Protein AF-A0A2T3KP98-F1 (afdb_monomer_lite)

pLDDT: mean 84.34, std 14.01, range [35.19, 96.88]

Sequence (169 aa):
MTLNNDIVLIVKKGMIFFVLSFAIIFYFFTIFNMAKVNEASEVIKQKINNIYDIVRQITPFYLNTDDVYMKSGISYVDGIAVMVNEDHDVRSISTAINEVEKNIREIIYDDLWGIAVIQRTDTTANTAHFKPLREVHIDLNSQGLHDENWIERIMENENLSYPYNDFSK

Foldseek 3Di:
DVVVVVVVVVVVVVVVVVVVVVVVVVVVVVVVVVVVVVVVVVLVVVLVVQLVVLVVQLVVLQVPFFWDWDAAAWDADPQKIKHWHHTDTHGPSPVSQVSSVVSNCVRVPPPDPWDKDWDDDPDLGTMMIIDHDDVVNVVLVDDDDPPSCSVVVVCVVVVQDPPRPDPPD

Radius of gyration: 29.22 Å; chains: 1; bounding box: 73×32×82 Å

Structure (mmCIF, N/CA/C/O backbone):
data_AF-A0A2T3KP98-F1
#
_entry.id   AF-A0A2T3KP98-F1
#
loop_
_atom_site.group_PDB
_atom_site.id
_atom_site.type_symbol
_atom_site.label_atom_id
_atom_site.label_alt_id
_atom_site.label_comp_id
_atom_site.label_asym_id
_atom_site.label_entity_id
_atom_site.label_seq_id
_atom_site.pdbx_PDB_ins_code
_atom_site.Cartn_x
_atom_site.Cartn_y
_atom_site.Cartn_z
_atom_site.occupancy
_atom_site.B_iso_or_equiv
_atom_site.auth_seq_id
_atom_site.auth_comp_id
_atom_site.auth_asym_id
_atom_site.auth_atom_id
_atom_site.pdbx_PDB_model_num
ATOM 1 N N . MET A 1 1 ? -52.988 18.913 55.827 1.00 55.97 1 MET A N 1
ATOM 2 C CA . MET A 1 1 ? -52.123 19.580 54.823 1.00 55.97 1 MET A CA 1
ATOM 3 C C . MET A 1 1 ? -50.768 18.875 54.623 1.00 55.97 1 MET A C 1
ATOM 5 O O . MET A 1 1 ? -50.004 19.295 53.772 1.00 55.97 1 MET A O 1
ATOM 9 N N . THR A 1 2 ? -50.469 17.790 55.350 1.00 60.88 2 THR A N 1
ATOM 10 C CA . THR A 1 2 ? -49.167 17.090 55.368 1.00 60.88 2 THR A CA 1
ATOM 11 C C . THR A 1 2 ? -48.993 16.034 54.268 1.00 60.88 2 THR A C 1
ATOM 13 O O . THR A 1 2 ? -47.953 16.008 53.622 1.00 60.88 2 THR A O 1
ATOM 16 N N . LEU A 1 3 ? -50.038 15.256 53.959 1.00 60.56 3 LEU A N 1
ATOM 17 C CA . LEU A 1 3 ? -49.989 14.154 52.979 1.00 60.56 3 LEU A CA 1
ATOM 18 C C . LEU A 1 3 ? -49.522 14.587 51.572 1.00 60.56 3 LEU A C 1
ATOM 20 O O . LEU A 1 3 ? -48.824 13.848 50.887 1.00 60.56 3 LEU A O 1
ATOM 24 N N . ASN A 1 4 ? -49.874 15.804 51.147 1.00 72.62 4 ASN A N 1
ATOM 25 C CA . ASN A 1 4 ? -49.513 16.322 49.825 1.00 72.62 4 ASN A CA 1
ATOM 26 C C . ASN A 1 4 ? -48.018 16.691 49.733 1.00 72.62 4 ASN A C 1
ATOM 28 O O . ASN A 1 4 ? -47.400 16.526 48.686 1.00 72.62 4 ASN A O 1
ATOM 32 N N . ASN A 1 5 ? -47.416 17.135 50.842 1.00 77.06 5 ASN A N 1
ATOM 33 C CA . ASN A 1 5 ? -45.991 17.469 50.896 1.00 77.06 5 ASN A CA 1
ATOM 34 C C . ASN A 1 5 ? -45.112 16.211 50.894 1.00 77.06 5 ASN A C 1
ATOM 36 O O . ASN A 1 5 ? -44.053 16.211 50.267 1.00 77.06 5 ASN A O 1
ATOM 40 N N . ASP A 1 6 ? -45.569 15.130 51.531 1.00 81.12 6 ASP A N 1
ATOM 41 C CA . ASP A 1 6 ? -44.848 13.854 51.559 1.00 81.12 6 ASP A CA 1
ATOM 42 C C . ASP A 1 6 ? -44.805 13.196 50.172 1.00 81.12 6 ASP A C 1
ATOM 44 O O . ASP A 1 6 ? -43.751 12.731 49.734 1.00 81.12 6 ASP A O 1
ATOM 48 N N . ILE A 1 7 ? -45.918 13.238 49.427 1.00 83.38 7 ILE A N 1
ATOM 49 C CA . ILE A 1 7 ? -45.985 12.744 48.042 1.00 83.38 7 ILE A CA 1
ATOM 50 C C . ILE A 1 7 ? -45.021 13.527 47.139 1.00 83.38 7 ILE A C 1
ATOM 52 O O . ILE A 1 7 ? -44.238 12.927 46.400 1.00 83.38 7 ILE A O 1
ATOM 56 N N . VAL A 1 8 ? -45.013 14.861 47.233 1.00 85.00 8 VAL A N 1
ATOM 57 C CA . VAL A 1 8 ? -44.094 15.717 46.459 1.00 85.00 8 VAL A CA 1
ATOM 58 C C . VAL A 1 8 ? -42.628 15.409 46.788 1.00 85.00 8 VAL A C 1
ATOM 60 O O . VAL A 1 8 ? -41.788 15.349 45.886 1.00 85.00 8 VAL A O 1
ATOM 63 N N . LEU A 1 9 ? -42.304 15.161 48.062 1.00 88.62 9 LEU A N 1
ATOM 64 C CA . LEU A 1 9 ? -40.948 14.813 48.488 1.00 88.62 9 LEU A CA 1
ATOM 65 C C . LEU A 1 9 ? -40.494 13.453 47.929 1.00 88.62 9 LEU A C 1
ATOM 67 O O . LEU A 1 9 ? -39.347 13.325 47.493 1.00 88.62 9 LEU A O 1
ATOM 71 N N . ILE A 1 10 ? -41.381 12.453 47.917 1.00 90.75 10 ILE A N 1
ATOM 72 C CA . ILE A 1 10 ? -41.109 11.121 47.354 1.00 90.75 10 ILE A CA 1
ATOM 73 C C . ILE A 1 10 ? -40.850 11.219 45.848 1.00 90.75 10 ILE A C 1
ATOM 75 O O . ILE A 1 10 ? -39.841 10.698 45.369 1.00 90.75 10 ILE A O 1
ATOM 79 N N . VAL A 1 11 ? -41.699 11.943 45.110 1.00 89.31 11 VAL A N 1
ATOM 80 C CA . VAL A 1 11 ? -41.530 12.148 43.661 1.00 89.31 11 VAL A CA 1
ATOM 81 C C . VAL A 1 11 ? -40.206 12.854 43.358 1.00 89.31 11 VAL A C 1
ATOM 83 O O . VAL A 1 11 ? -39.458 12.409 42.486 1.00 89.31 11 VAL A O 1
ATOM 86 N N . LYS A 1 12 ? -39.852 13.899 44.119 1.00 91.44 12 LYS A N 1
ATOM 87 C CA . LYS A 1 12 ? -38.579 14.620 43.954 1.00 91.44 12 LYS A CA 1
ATOM 88 C C . LYS A 1 12 ? -37.367 13.713 44.193 1.00 91.44 12 LYS A C 1
ATOM 90 O O . LYS A 1 12 ? -36.415 13.751 43.416 1.00 91.44 12 LYS A O 1
ATOM 95 N N . LYS A 1 13 ? -37.399 12.877 45.237 1.00 92.62 13 LYS A N 1
ATOM 96 C CA . LYS A 1 13 ? -36.338 11.891 45.513 1.00 92.62 13 LYS A CA 1
ATOM 97 C C . LYS A 1 13 ? -36.227 10.850 44.397 1.00 92.62 13 LYS A C 1
ATOM 99 O O . LYS A 1 13 ? -35.114 10.541 43.982 1.00 92.62 13 LYS A O 1
ATOM 104 N N . GLY A 1 14 ? -37.359 10.367 43.882 1.00 93.69 14 GLY A N 1
ATOM 105 C CA . GLY A 1 14 ? -37.404 9.448 42.743 1.00 93.69 14 GLY A CA 1
ATOM 106 C C . GLY A 1 14 ? -36.800 10.050 41.472 1.00 93.69 14 GLY A C 1
ATOM 107 O O . GLY A 1 14 ? -35.981 9.408 40.822 1.00 93.69 14 GLY A O 1
ATOM 108 N N . MET A 1 15 ? -37.123 11.310 41.159 1.00 94.25 15 MET A N 1
ATOM 109 C CA . MET A 1 15 ? -36.530 12.026 40.022 1.00 94.25 15 MET A CA 1
ATOM 110 C C . MET A 1 15 ? -35.017 12.201 40.171 1.00 94.25 15 MET A C 1
ATOM 112 O O . MET A 1 15 ? -34.280 11.946 39.224 1.00 94.25 15 MET A O 1
ATOM 116 N N . ILE A 1 16 ? -34.539 12.596 41.355 1.00 94.38 16 ILE A N 1
ATOM 117 C CA . ILE A 1 16 ? -33.097 12.733 41.614 1.00 94.38 16 ILE A CA 1
ATOM 118 C C . ILE A 1 16 ? -32.398 11.380 41.443 1.00 94.38 16 ILE A C 1
ATOM 120 O O . ILE A 1 16 ? -31.369 11.308 40.777 1.00 94.38 16 ILE A O 1
ATOM 124 N N . PHE A 1 17 ? -32.968 10.302 41.990 1.00 95.06 17 PHE A N 1
ATOM 125 C CA . PHE A 1 17 ? -32.420 8.955 41.833 1.00 95.06 17 PHE A CA 1
ATOM 126 C C . PHE A 1 17 ? -32.358 8.524 40.362 1.00 95.06 17 PHE A C 1
ATOM 128 O O . PHE A 1 17 ? -31.343 7.982 39.925 1.00 95.06 17 PHE A O 1
ATOM 135 N N . PHE A 1 18 ? -33.407 8.809 39.585 1.00 95.69 18 PHE A N 1
ATOM 136 C CA . PHE A 1 18 ? -33.434 8.532 38.151 1.00 95.69 18 PHE A CA 1
ATOM 137 C C . PHE A 1 18 ? -32.351 9.311 37.396 1.00 95.69 18 PHE A C 1
ATOM 139 O O . PHE A 1 18 ? -31.586 8.708 36.651 1.00 95.69 18 PHE A O 1
ATOM 146 N N . VAL A 1 19 ? -32.233 10.624 37.626 1.00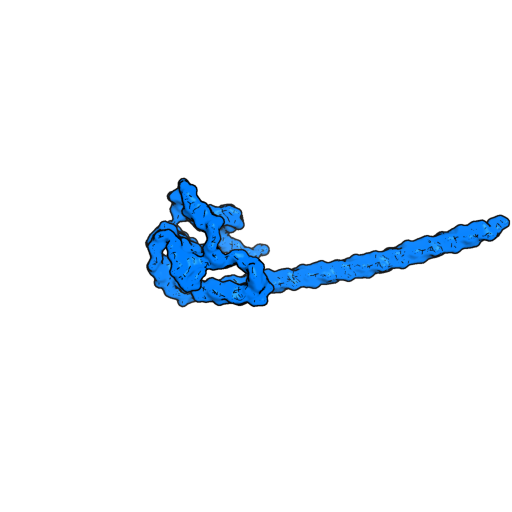 96.50 19 VAL A N 1
ATOM 147 C CA . VAL A 1 19 ? -31.224 11.470 36.965 1.00 96.50 19 VAL A CA 1
ATOM 148 C C . VAL A 1 19 ? -29.807 11.020 37.321 1.00 96.50 19 VAL A C 1
ATOM 150 O O . VAL A 1 19 ? -28.961 10.930 36.434 1.00 96.50 19 VAL A O 1
ATOM 153 N N . LEU A 1 20 ? -29.547 10.683 38.588 1.00 96.06 20 LEU A N 1
ATOM 154 C CA . LEU A 1 20 ? -28.246 10.165 39.021 1.00 96.06 20 LEU A CA 1
ATOM 155 C C . LEU A 1 20 ? -27.930 8.817 38.369 1.00 96.06 20 LEU A C 1
ATOM 157 O O . LEU A 1 20 ? -26.835 8.634 37.843 1.00 96.06 20 LEU A O 1
ATOM 161 N N . SER A 1 21 ? -28.893 7.895 38.350 1.00 95.06 21 SER A N 1
ATOM 162 C CA . SER A 1 21 ? -28.721 6.581 37.720 1.00 95.06 21 SER A CA 1
ATOM 163 C C . SER A 1 21 ? -28.475 6.716 36.217 1.00 95.06 21 SER A C 1
ATOM 165 O O . SER A 1 21 ? -27.567 6.087 35.678 1.00 95.06 21 SER A O 1
ATOM 167 N N . PHE A 1 22 ? -29.232 7.588 35.547 1.00 96.12 22 PHE A N 1
ATOM 168 C CA . PHE A 1 22 ? -29.062 7.883 34.129 1.00 96.12 22 PHE A CA 1
ATOM 169 C C . PHE A 1 22 ? -27.684 8.487 33.837 1.00 96.12 22 PHE A C 1
ATOM 171 O O . PHE A 1 22 ? -27.001 8.027 32.927 1.00 96.12 22 PHE A O 1
ATOM 178 N N . ALA A 1 23 ? -27.238 9.460 34.638 1.00 96.62 23 ALA A N 1
ATOM 179 C CA . ALA A 1 23 ? -25.921 10.076 34.485 1.00 96.62 23 ALA A CA 1
ATOM 180 C C . ALA A 1 23 ? -24.784 9.057 34.658 1.00 96.62 23 ALA A C 1
ATOM 182 O O . ALA A 1 23 ? -23.831 9.070 33.883 1.00 96.62 23 ALA A O 1
ATOM 183 N N . ILE A 1 24 ? -24.902 8.142 35.627 1.00 96.81 24 ILE A N 1
ATOM 184 C CA . ILE A 1 24 ? -23.915 7.078 35.856 1.00 96.81 24 ILE A CA 1
ATOM 185 C C . ILE A 1 24 ? -23.860 6.121 34.660 1.00 96.81 24 ILE A C 1
ATOM 187 O O . ILE A 1 24 ? -22.776 5.842 34.148 1.00 96.81 24 ILE A O 1
ATOM 191 N N . ILE A 1 25 ? -25.013 5.644 34.182 1.00 96.62 25 ILE A N 1
ATOM 192 C CA . ILE A 1 25 ? -25.079 4.744 33.020 1.00 96.62 25 ILE A CA 1
ATOM 193 C C . ILE A 1 25 ? -24.491 5.430 31.784 1.00 96.62 25 ILE A C 1
ATOM 195 O O . ILE A 1 25 ? -23.668 4.843 31.083 1.00 96.62 25 ILE A O 1
ATOM 199 N N . PHE A 1 26 ? -24.865 6.686 31.541 1.00 96.62 26 PHE A N 1
ATOM 200 C CA . PHE A 1 26 ? -24.364 7.463 30.411 1.00 96.62 26 PHE A CA 1
ATOM 201 C C . PHE A 1 26 ? -22.847 7.689 30.489 1.00 96.62 26 PHE A C 1
ATOM 203 O O . PHE A 1 26 ? -22.148 7.577 29.480 1.00 96.62 26 PHE A O 1
ATOM 210 N N . TYR A 1 27 ? -22.318 7.950 31.687 1.00 96.56 27 TYR A N 1
ATOM 211 C CA . TYR A 1 27 ? -20.883 8.093 31.919 1.00 96.56 27 TYR A CA 1
ATOM 212 C C . TYR A 1 27 ? -20.119 6.805 31.585 1.00 96.56 27 TYR A C 1
ATOM 214 O O . TYR A 1 27 ? -19.169 6.842 30.802 1.00 96.56 27 TYR A O 1
ATOM 222 N N . PHE A 1 28 ? -20.570 5.653 32.094 1.00 96.88 28 PHE A N 1
ATOM 223 C CA . PHE A 1 28 ? -19.949 4.363 31.774 1.00 96.88 28 PHE A CA 1
ATOM 224 C C . PHE A 1 28 ? -20.053 4.015 30.288 1.00 96.88 28 PHE A C 1
ATOM 226 O O . PHE A 1 28 ? -19.079 3.540 29.704 1.00 96.88 28 PHE A O 1
ATOM 233 N N . PHE A 1 29 ? -21.194 4.295 29.656 1.00 95.88 29 PHE A N 1
ATOM 234 C CA . PHE A 1 29 ? -21.372 4.091 28.219 1.00 95.88 29 PHE A CA 1
ATOM 235 C C . PHE A 1 29 ? -20.401 4.950 27.396 1.00 95.88 29 PHE A C 1
ATOM 237 O O . PHE A 1 29 ? -19.799 4.471 26.437 1.00 95.88 29 PHE A O 1
ATOM 244 N N . THR A 1 30 ? -20.185 6.201 27.808 1.00 96.00 30 THR A N 1
ATOM 245 C CA . THR A 1 30 ? -19.227 7.109 27.161 1.00 96.00 30 THR A CA 1
ATOM 246 C C . THR A 1 30 ? -17.794 6.591 27.282 1.00 96.00 30 THR A C 1
ATOM 248 O O . THR A 1 30 ? -17.081 6.545 26.281 1.00 96.00 30 THR A O 1
ATOM 251 N N . ILE A 1 31 ? -17.382 6.141 28.474 1.00 96.19 31 ILE A N 1
ATOM 252 C CA . ILE A 1 31 ? -16.052 5.542 28.683 1.00 96.19 31 ILE A CA 1
ATOM 253 C C . ILE A 1 31 ? -15.869 4.299 27.815 1.00 96.19 31 ILE A C 1
ATOM 255 O O . ILE A 1 31 ? -14.835 4.156 27.165 1.00 96.19 31 ILE A O 1
ATOM 259 N N . PHE A 1 32 ? -16.865 3.412 27.781 1.00 95.81 32 PHE A N 1
ATOM 260 C CA . PHE A 1 32 ? -16.803 2.194 26.977 1.00 95.81 32 PHE A CA 1
ATOM 261 C C . PHE A 1 32 ? -16.629 2.507 25.486 1.00 95.81 32 PHE A C 1
ATOM 263 O O . PHE A 1 32 ? -15.752 1.941 24.833 1.00 95.81 32 PHE A O 1
ATOM 270 N N . ASN A 1 33 ? -17.405 3.456 24.957 1.00 95.19 33 ASN A N 1
ATOM 271 C CA . ASN A 1 33 ? -17.281 3.874 23.562 1.00 95.19 33 ASN A CA 1
ATOM 272 C C . ASN A 1 33 ? -15.917 4.503 23.272 1.00 95.19 33 ASN A C 1
ATOM 274 O O . ASN A 1 33 ? -15.306 4.181 22.257 1.00 95.19 33 ASN A O 1
ATOM 278 N N . MET A 1 34 ? -15.408 5.354 24.167 1.00 95.75 34 MET A N 1
ATOM 279 C CA . MET A 1 34 ? -14.083 5.956 24.010 1.00 95.75 34 MET A CA 1
ATOM 280 C C . MET A 1 34 ? -12.977 4.893 24.004 1.00 95.75 34 MET A C 1
ATOM 282 O O . MET A 1 34 ? -12.090 4.940 23.156 1.00 95.75 34 MET A O 1
ATOM 286 N N . ALA A 1 35 ? -13.060 3.895 24.890 1.00 94.44 35 ALA A N 1
ATOM 287 C CA . ALA A 1 35 ? -12.126 2.772 24.908 1.00 94.44 35 ALA A CA 1
ATOM 288 C C . ALA A 1 35 ? -12.161 1.982 23.590 1.00 94.44 35 ALA A C 1
ATOM 290 O O . ALA A 1 35 ? -11.110 1.669 23.038 1.00 94.44 35 ALA A O 1
ATOM 291 N N . LYS A 1 36 ? -13.355 1.726 23.038 1.00 94.44 36 LYS A N 1
ATOM 292 C CA . LYS A 1 36 ? -13.508 1.024 21.756 1.00 94.44 36 LYS A CA 1
ATOM 293 C C . LYS A 1 36 ? -12.997 1.812 20.556 1.00 94.44 36 LYS A C 1
ATOM 295 O O . LYS A 1 36 ? -12.386 1.227 19.667 1.00 94.44 36 LYS A O 1
ATOM 300 N N . VAL A 1 37 ? -13.195 3.128 20.540 1.00 94.94 37 VAL A N 1
ATOM 301 C CA . VAL A 1 37 ? -12.624 4.001 19.503 1.00 94.94 37 VAL A CA 1
ATOM 302 C C . VAL A 1 37 ? -11.096 3.996 19.569 1.00 94.94 37 VAL A C 1
ATOM 304 O O . VAL A 1 37 ? -10.444 3.919 18.530 1.00 94.94 37 VAL A O 1
ATOM 307 N N . ASN A 1 38 ? -10.520 4.030 20.773 1.00 93.94 38 ASN A N 1
ATOM 308 C CA . ASN A 1 38 ? -9.069 3.971 20.947 1.00 93.94 38 ASN A CA 1
ATOM 309 C C . ASN A 1 38 ? -8.496 2.623 20.493 1.00 93.94 38 ASN A C 1
ATOM 311 O O . ASN A 1 38 ? -7.546 2.614 19.718 1.00 93.94 38 ASN A O 1
ATOM 315 N N . GLU A 1 39 ? -9.116 1.509 20.892 1.00 94.81 39 GLU A N 1
ATOM 316 C CA . GLU A 1 39 ? -8.732 0.160 20.450 1.00 94.81 39 GLU A CA 1
ATOM 317 C C . GLU A 1 39 ? -8.762 0.051 18.916 1.00 94.81 39 GLU A C 1
ATOM 319 O O . GLU A 1 39 ? -7.793 -0.383 18.297 1.00 94.81 39 GLU A O 1
ATOM 324 N N . ALA A 1 40 ? -9.836 0.527 18.276 1.00 92.44 40 ALA A N 1
ATOM 325 C CA . ALA A 1 40 ? -9.931 0.546 16.818 1.00 92.44 40 ALA A CA 1
ATOM 326 C C . ALA A 1 40 ? -8.836 1.416 16.173 1.00 92.44 40 ALA A C 1
ATOM 328 O O . ALA A 1 40 ? -8.228 1.011 15.183 1.00 92.44 40 ALA A O 1
ATOM 329 N N . SER A 1 41 ? -8.552 2.592 16.741 1.00 94.31 41 SER A N 1
ATOM 330 C CA . SER A 1 41 ? -7.496 3.496 16.264 1.00 94.31 41 SER A CA 1
ATOM 331 C C . SER A 1 41 ? -6.107 2.859 16.350 1.00 94.31 41 SER A C 1
ATOM 333 O O . SER A 1 41 ? -5.325 2.956 15.404 1.00 94.31 41 SER A O 1
ATOM 335 N N . GLU A 1 42 ? -5.802 2.168 17.448 1.00 94.69 42 GLU A N 1
ATOM 336 C CA . GLU A 1 42 ? -4.535 1.452 17.630 1.00 94.69 42 GLU A CA 1
ATOM 337 C C . GLU A 1 42 ? -4.375 0.317 16.617 1.00 94.69 42 GLU A C 1
ATOM 339 O O . GLU A 1 42 ? -3.335 0.229 15.961 1.00 94.69 42 GLU A O 1
ATOM 344 N N . VAL A 1 43 ? -5.421 -0.490 16.411 1.00 92.38 43 VAL A N 1
ATOM 345 C CA . VAL A 1 43 ? -5.417 -1.570 15.411 1.00 92.38 43 VAL A CA 1
ATOM 346 C C . VAL A 1 43 ? -5.206 -1.017 13.998 1.00 92.38 43 VAL A C 1
ATOM 348 O O . VAL A 1 43 ? -4.415 -1.570 13.231 1.00 92.38 43 VAL A O 1
ATOM 351 N N . ILE A 1 44 ? -5.867 0.090 13.645 1.00 90.88 44 ILE A N 1
ATOM 352 C CA . ILE A 1 44 ? -5.695 0.741 12.336 1.00 90.88 44 ILE A CA 1
ATOM 353 C C . ILE A 1 44 ? -4.256 1.237 12.165 1.00 90.88 44 ILE A C 1
ATOM 355 O O . ILE A 1 44 ? -3.630 0.945 11.146 1.00 90.88 44 ILE A O 1
ATOM 359 N N . LYS A 1 45 ? -3.704 1.938 13.163 1.00 93.31 45 LYS A N 1
ATOM 360 C CA . LYS A 1 45 ? -2.313 2.419 13.126 1.00 93.31 45 LYS A CA 1
ATOM 361 C C . LYS A 1 45 ? -1.324 1.271 12.968 1.00 93.31 45 LYS A C 1
ATOM 363 O O . LYS A 1 45 ? -0.414 1.366 12.152 1.00 93.31 45 LYS A O 1
ATOM 368 N N . GLN A 1 46 ? -1.521 0.177 13.701 1.00 92.81 46 GLN A N 1
ATOM 369 C CA . GLN A 1 46 ? -0.668 -1.003 13.594 1.00 92.81 46 GLN A CA 1
ATOM 370 C C . GLN A 1 46 ? -0.717 -1.606 12.186 1.00 92.81 46 GLN A C 1
ATOM 372 O O . GLN A 1 46 ? 0.328 -1.908 11.617 1.00 92.81 46 GLN A O 1
ATOM 377 N N . LYS A 1 47 ? -1.910 -1.736 11.589 1.00 90.94 47 LYS A N 1
ATOM 378 C CA . LYS A 1 47 ? -2.046 -2.226 10.209 1.00 90.94 47 LYS A CA 1
ATOM 379 C C . LYS A 1 47 ? -1.352 -1.312 9.197 1.00 90.94 47 LYS A C 1
ATOM 381 O O . LYS A 1 47 ? -0.646 -1.822 8.334 1.00 90.94 47 LYS A O 1
ATOM 386 N N . ILE A 1 48 ? -1.514 0.008 9.317 1.00 91.12 48 ILE A N 1
ATOM 387 C CA . ILE A 1 48 ? -0.852 0.983 8.433 1.00 91.12 48 ILE A CA 1
ATOM 388 C C . ILE A 1 48 ? 0.671 0.880 8.556 1.00 91.12 48 ILE A C 1
ATOM 390 O O . ILE A 1 48 ? 1.352 0.796 7.537 1.00 91.12 48 ILE A O 1
ATOM 394 N N . ASN A 1 49 ? 1.201 0.824 9.780 1.00 92.19 49 ASN A N 1
ATOM 395 C CA . ASN A 1 49 ? 2.642 0.700 10.010 1.00 92.19 49 ASN A CA 1
ATOM 396 C C . ASN A 1 49 ? 3.196 -0.605 9.427 1.00 92.19 49 ASN A C 1
ATOM 398 O O . ASN A 1 49 ? 4.202 -0.575 8.728 1.00 92.19 49 ASN A O 1
ATOM 402 N N . ASN A 1 50 ? 2.501 -1.729 9.622 1.00 92.88 50 ASN A N 1
ATOM 403 C CA . ASN A 1 50 ? 2.910 -3.005 9.035 1.00 92.88 50 ASN A CA 1
ATOM 404 C C . ASN A 1 50 ? 2.934 -2.947 7.498 1.00 92.88 50 ASN A C 1
ATOM 406 O O . ASN A 1 50 ? 3.870 -3.445 6.880 1.00 92.88 50 ASN A O 1
ATOM 410 N N . ILE A 1 51 ? 1.923 -2.331 6.873 1.00 93.00 51 ILE A N 1
ATOM 411 C CA . ILE A 1 51 ? 1.891 -2.145 5.413 1.00 93.00 51 ILE A CA 1
ATOM 412 C C . ILE A 1 51 ? 3.069 -1.274 4.963 1.00 93.00 51 ILE A C 1
ATOM 414 O O . ILE A 1 51 ? 3.749 -1.630 4.004 1.00 93.00 51 ILE A O 1
ATOM 418 N N . TYR A 1 52 ? 3.340 -0.169 5.660 1.00 91.00 52 TYR A N 1
ATOM 419 C CA . TYR A 1 52 ? 4.471 0.708 5.357 1.00 91.00 52 TYR A CA 1
ATOM 420 C C . TYR A 1 52 ? 5.813 -0.034 5.441 1.00 91.00 52 TYR A C 1
ATOM 422 O O . TYR A 1 52 ? 6.621 0.047 4.513 1.00 91.00 52 TYR A O 1
ATOM 430 N N . ASP A 1 53 ? 6.022 -0.814 6.503 1.00 91.69 53 ASP A N 1
ATOM 431 C CA . ASP A 1 53 ? 7.235 -1.612 6.693 1.00 91.69 53 ASP A CA 1
ATOM 432 C C . ASP A 1 53 ? 7.410 -2.661 5.589 1.00 91.69 53 ASP A C 1
ATOM 434 O O . ASP A 1 53 ? 8.531 -2.891 5.132 1.00 91.69 53 ASP A O 1
ATOM 438 N N . ILE A 1 54 ? 6.317 -3.271 5.116 1.00 94.19 54 ILE A N 1
ATOM 439 C CA . ILE A 1 54 ? 6.337 -4.214 3.989 1.00 94.19 54 ILE A CA 1
ATOM 440 C C . ILE A 1 54 ? 6.679 -3.499 2.680 1.00 94.19 54 ILE A C 1
ATOM 442 O O . ILE A 1 54 ? 7.576 -3.942 1.966 1.00 94.19 54 ILE A O 1
ATOM 446 N N . VAL A 1 55 ? 6.021 -2.381 2.364 1.00 92.06 55 VAL A N 1
ATOM 447 C CA . VAL A 1 55 ? 6.284 -1.619 1.128 1.00 92.06 55 VAL A CA 1
ATOM 448 C C . VAL A 1 55 ? 7.736 -1.139 1.075 1.00 92.06 55 VAL A C 1
ATOM 450 O O . VAL A 1 55 ? 8.377 -1.220 0.025 1.00 92.06 55 VAL A O 1
ATOM 453 N N . ARG A 1 56 ? 8.301 -0.714 2.213 1.00 89.56 56 ARG A N 1
ATOM 454 C CA . ARG A 1 56 ? 9.700 -0.267 2.321 1.00 89.56 56 ARG A CA 1
ATOM 455 C C . ARG A 1 56 ? 10.713 -1.353 1.948 1.00 89.56 56 ARG A C 1
ATOM 457 O O . ARG A 1 56 ? 11.848 -1.028 1.594 1.00 89.56 56 ARG A O 1
ATOM 464 N N . GLN A 1 57 ? 10.315 -2.625 1.966 1.00 89.69 57 GLN A N 1
ATOM 465 C CA . GLN A 1 57 ? 11.170 -3.719 1.516 1.00 89.69 57 GLN A CA 1
ATOM 466 C C . GLN A 1 57 ? 11.474 -3.638 0.019 1.00 89.69 57 GLN A C 1
ATOM 468 O O . GLN A 1 57 ? 12.488 -4.188 -0.374 1.00 89.69 57 GLN A O 1
ATOM 473 N N . ILE A 1 58 ? 10.717 -2.907 -0.812 1.00 90.75 58 ILE A N 1
ATOM 474 C CA . ILE A 1 58 ? 11.056 -2.723 -2.241 1.00 90.75 58 ILE A CA 1
ATOM 475 C C . ILE A 1 58 ? 12.424 -2.052 -2.419 1.00 90.75 58 ILE A C 1
ATOM 477 O O . ILE A 1 58 ? 13.172 -2.418 -3.324 1.00 90.75 58 ILE A O 1
ATOM 481 N N . THR A 1 59 ? 12.790 -1.110 -1.546 1.00 89.25 59 THR A N 1
ATOM 482 C CA . THR A 1 59 ? 14.023 -0.317 -1.667 1.00 89.25 59 THR A CA 1
ATOM 483 C C . THR A 1 59 ? 15.299 -1.168 -1.731 1.00 89.25 59 THR A C 1
ATOM 485 O O . THR A 1 59 ? 16.061 -1.004 -2.683 1.00 89.25 59 THR A O 1
ATOM 488 N N . PRO A 1 60 ? 15.584 -2.092 -0.792 1.00 87.94 60 PRO A N 1
ATOM 489 C CA . PRO A 1 60 ? 16.774 -2.932 -0.899 1.00 87.94 60 PRO A CA 1
ATOM 490 C C . PRO A 1 60 ? 16.779 -3.823 -2.150 1.00 87.94 60 PRO A C 1
ATOM 492 O O . PRO A 1 60 ? 17.856 -4.041 -2.697 1.00 87.94 60 PRO A O 1
ATOM 495 N N . PHE A 1 61 ? 15.631 -4.295 -2.651 1.00 88.31 61 PHE A N 1
ATOM 496 C CA . PHE A 1 61 ? 15.598 -5.026 -3.928 1.00 88.31 61 PHE A CA 1
ATOM 497 C C . PHE A 1 61 ? 15.934 -4.113 -5.104 1.00 88.31 61 PHE A C 1
ATOM 499 O O . PHE A 1 61 ? 16.736 -4.489 -5.952 1.00 88.31 61 PHE A O 1
ATOM 506 N N . TYR A 1 62 ? 15.375 -2.902 -5.128 1.00 88.38 62 TYR A N 1
ATOM 507 C CA . TYR A 1 62 ? 15.675 -1.902 -6.150 1.00 88.38 62 TYR A CA 1
ATOM 508 C C . TYR A 1 62 ? 17.175 -1.583 -6.215 1.00 88.38 62 TYR A C 1
ATOM 510 O O . TYR A 1 62 ? 17.741 -1.487 -7.297 1.00 88.38 62 TYR A O 1
ATOM 518 N N . LEU A 1 63 ? 17.841 -1.474 -5.062 1.00 88.31 63 LEU A N 1
ATOM 519 C CA . LEU A 1 63 ? 19.274 -1.167 -4.992 1.00 88.31 63 LEU A CA 1
ATOM 520 C C . LEU A 1 63 ? 20.192 -2.325 -5.415 1.00 88.31 63 LEU A C 1
ATOM 522 O O . LEU A 1 63 ? 21.357 -2.076 -5.709 1.00 88.31 63 LEU A O 1
ATOM 526 N N . ASN A 1 64 ? 19.706 -3.570 -5.406 1.00 89.44 64 ASN A N 1
ATOM 527 C CA . ASN A 1 64 ? 20.525 -4.768 -5.638 1.00 89.44 64 ASN A CA 1
ATOM 528 C C . ASN A 1 64 ? 20.055 -5.605 -6.838 1.00 89.44 64 ASN A C 1
ATOM 530 O O . ASN A 1 64 ? 20.510 -6.735 -7.000 1.00 89.44 64 ASN A O 1
ATOM 534 N N . THR A 1 65 ? 19.133 -5.088 -7.651 1.00 90.75 65 THR A N 1
ATOM 535 C CA . THR A 1 65 ? 18.678 -5.767 -8.864 1.00 90.75 65 THR A CA 1
ATOM 536 C C . THR A 1 65 ? 19.450 -5.296 -10.085 1.00 90.75 65 THR A C 1
ATOM 538 O O . THR A 1 65 ? 19.820 -4.123 -10.197 1.00 90.75 65 THR A O 1
ATOM 541 N N . ASP A 1 66 ? 19.603 -6.212 -11.033 1.00 92.56 66 ASP A N 1
ATOM 542 C CA . ASP A 1 66 ? 20.096 -5.904 -12.364 1.00 92.56 66 ASP A CA 1
ATOM 543 C C . ASP A 1 66 ? 19.095 -5.043 -13.142 1.00 92.56 66 ASP A C 1
ATOM 545 O O . ASP A 1 66 ? 17.888 -5.004 -12.846 1.00 92.56 66 ASP A O 1
ATOM 549 N N . ASP A 1 67 ? 19.631 -4.373 -14.154 1.00 92.06 67 ASP A N 1
ATOM 550 C CA . ASP A 1 67 ? 18.867 -3.620 -15.131 1.00 92.06 67 ASP A CA 1
ATOM 551 C C . ASP A 1 67 ? 18.593 -4.473 -16.375 1.00 92.06 67 ASP A C 1
ATOM 553 O O . ASP A 1 67 ? 19.399 -5.318 -16.775 1.00 92.06 67 ASP A O 1
ATOM 557 N N . VAL A 1 68 ? 17.438 -4.253 -16.993 1.00 92.19 68 VAL A N 1
ATOM 558 C CA . VAL A 1 68 ? 17.011 -4.919 -18.222 1.00 92.19 68 VAL A CA 1
ATOM 559 C C . VAL A 1 68 ? 16.591 -3.855 -19.218 1.00 92.19 68 VAL A C 1
ATOM 561 O O . VAL A 1 68 ? 15.711 -3.046 -18.933 1.00 92.19 68 VAL A O 1
ATOM 564 N N . TYR A 1 69 ? 17.188 -3.886 -20.406 1.00 93.56 69 TYR A N 1
ATOM 565 C CA . TYR A 1 69 ? 16.815 -2.977 -21.479 1.00 93.56 69 TYR A CA 1
ATOM 566 C C . TYR A 1 69 ? 15.371 -3.224 -21.927 1.00 93.56 69 TYR A C 1
ATOM 568 O O . TYR A 1 69 ? 15.015 -4.334 -22.340 1.00 93.56 69 TYR A O 1
ATOM 576 N N . MET A 1 70 ? 14.546 -2.183 -21.879 1.00 91.75 70 MET A N 1
ATOM 577 C CA . MET A 1 70 ? 13.149 -2.223 -22.294 1.00 91.75 70 MET A CA 1
ATOM 578 C C . MET A 1 70 ? 12.861 -1.144 -23.328 1.00 91.75 70 MET A C 1
ATOM 580 O O . MET A 1 70 ? 13.399 -0.042 -23.280 1.00 91.75 70 MET A O 1
ATOM 584 N N . LYS A 1 71 ? 11.980 -1.479 -24.272 1.00 90.12 71 LYS A N 1
ATOM 585 C CA . LYS A 1 71 ? 11.465 -0.516 -25.243 1.00 90.12 71 LYS A CA 1
ATOM 586 C C . LYS A 1 71 ? 10.312 0.281 -24.653 1.00 90.12 71 LYS A C 1
ATOM 588 O O . LYS A 1 71 ? 9.579 -0.231 -23.806 1.00 90.12 71 LYS A O 1
ATOM 593 N N . SER A 1 72 ? 10.118 1.480 -25.182 1.00 87.31 72 SER A N 1
ATOM 594 C CA . SER A 1 72 ? 8.951 2.316 -24.942 1.00 87.31 72 SER A CA 1
ATOM 595 C C . SER A 1 72 ? 7.645 1.545 -25.157 1.00 87.31 72 SER A C 1
ATOM 597 O O . SER A 1 72 ? 7.516 0.717 -26.067 1.00 87.31 72 SER A O 1
ATOM 599 N N . GLY A 1 73 ? 6.663 1.842 -24.312 1.00 85.50 73 GLY A N 1
ATOM 600 C CA . GLY A 1 73 ? 5.350 1.219 -24.289 1.00 85.50 73 GLY A CA 1
ATOM 601 C C . GLY A 1 73 ? 5.101 0.418 -23.015 1.00 85.50 73 GLY A C 1
ATOM 602 O O . GLY A 1 73 ? 5.683 0.663 -21.961 1.00 85.50 73 GLY A O 1
ATOM 603 N N . ILE A 1 74 ? 4.172 -0.530 -23.114 1.00 89.56 74 ILE A N 1
ATOM 604 C CA . ILE A 1 74 ? 3.748 -1.381 -22.003 1.00 89.56 74 ILE A CA 1
ATOM 605 C C . ILE A 1 74 ? 4.259 -2.794 -22.263 1.00 89.56 74 ILE A C 1
ATOM 607 O O . ILE A 1 74 ? 3.920 -3.406 -23.278 1.00 89.56 74 ILE A O 1
ATOM 611 N N . SER A 1 75 ? 5.046 -3.323 -21.334 1.00 92.00 75 SER A N 1
ATOM 612 C CA . SER A 1 75 ? 5.496 -4.715 -21.327 1.00 92.00 75 SER A CA 1
ATOM 613 C C . SER A 1 75 ? 5.013 -5.428 -20.065 1.00 92.00 75 SER A C 1
ATOM 615 O O . SER A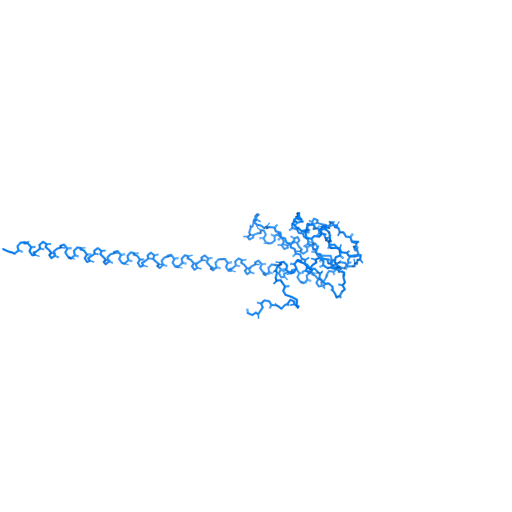 1 75 ? 4.604 -4.786 -19.100 1.00 92.00 75 SER A O 1
ATOM 617 N N . TYR A 1 76 ? 5.015 -6.761 -20.069 1.00 93.50 76 TYR A N 1
ATOM 618 C CA . TYR A 1 76 ? 4.648 -7.561 -18.902 1.00 93.50 76 TYR A CA 1
ATOM 619 C C . TYR A 1 76 ? 5.801 -8.481 -18.518 1.00 93.50 76 TYR A C 1
ATOM 621 O O . TYR A 1 76 ? 6.258 -9.275 -19.339 1.00 93.50 76 TYR A O 1
ATOM 629 N N . VAL A 1 77 ? 6.232 -8.395 -17.260 1.00 92.31 77 VAL A N 1
ATOM 630 C CA . VAL A 1 77 ? 7.312 -9.209 -16.688 1.00 92.31 77 VAL A CA 1
ATOM 631 C C . VAL A 1 77 ? 6.808 -9.830 -15.393 1.00 92.31 77 VAL A C 1
ATOM 633 O O . VAL A 1 77 ? 6.487 -9.112 -14.449 1.00 92.31 77 VAL A O 1
ATOM 636 N N . ASP A 1 78 ? 6.695 -11.158 -15.354 1.00 91.12 78 ASP A N 1
ATOM 637 C CA . ASP A 1 78 ? 6.214 -11.923 -14.190 1.00 91.12 78 ASP A CA 1
ATOM 638 C C . ASP A 1 78 ? 4.875 -11.425 -13.615 1.00 91.12 78 ASP A C 1
ATOM 640 O O . ASP A 1 78 ? 4.673 -11.347 -12.401 1.00 91.12 78 ASP A O 1
ATOM 644 N N . GLY A 1 79 ? 3.948 -11.057 -14.506 1.00 91.38 79 GLY A N 1
ATOM 645 C CA . GLY A 1 79 ? 2.621 -10.550 -14.139 1.00 91.38 79 GLY A CA 1
ATOM 646 C C . GLY A 1 79 ? 2.594 -9.087 -13.678 1.00 91.38 79 GLY A C 1
ATOM 647 O O . GLY A 1 79 ? 1.531 -8.602 -13.294 1.00 91.38 79 GLY A O 1
ATOM 648 N N . ILE A 1 80 ? 3.725 -8.381 -13.739 1.00 94.62 80 ILE A N 1
ATOM 649 C CA . ILE A 1 80 ? 3.834 -6.937 -13.510 1.00 94.62 80 ILE A CA 1
ATOM 650 C C . ILE A 1 80 ? 3.802 -6.224 -14.852 1.00 94.62 80 ILE A C 1
ATOM 652 O O . ILE A 1 80 ? 4.581 -6.560 -15.743 1.00 94.62 80 ILE A O 1
ATOM 656 N N . ALA A 1 81 ? 2.936 -5.226 -14.992 1.00 93.75 81 ALA A N 1
ATOM 657 C CA . ALA A 1 81 ? 2.999 -4.342 -16.146 1.00 93.75 81 ALA A CA 1
ATOM 658 C C . ALA A 1 81 ? 4.085 -3.292 -15.926 1.00 93.75 81 ALA A C 1
ATOM 660 O O . ALA A 1 81 ? 4.091 -2.625 -14.894 1.00 93.75 81 ALA A O 1
ATOM 661 N N . VAL A 1 82 ? 4.968 -3.125 -16.899 1.00 92.44 82 VAL A N 1
ATOM 662 C CA . VAL A 1 82 ? 6.035 -2.128 -16.891 1.00 92.44 82 VAL A CA 1
ATOM 663 C C . VAL A 1 82 ? 5.751 -1.139 -18.008 1.00 92.44 82 VAL A C 1
ATOM 665 O O . VAL A 1 82 ? 5.728 -1.511 -19.182 1.00 92.44 82 VAL A O 1
ATOM 668 N N . MET A 1 83 ? 5.475 0.104 -17.628 1.00 88.75 83 MET A N 1
ATOM 669 C CA . MET A 1 83 ? 5.240 1.206 -18.551 1.00 88.75 83 MET A CA 1
ATOM 670 C C . MET A 1 83 ? 6.504 2.045 -18.655 1.00 88.75 83 MET A C 1
ATOM 672 O O . MET A 1 83 ? 6.961 2.594 -17.654 1.00 88.75 83 MET A O 1
ATOM 676 N N . VAL A 1 84 ? 7.039 2.127 -19.866 1.00 87.19 84 VAL A N 1
ATOM 677 C CA . VAL A 1 84 ? 8.313 2.759 -20.210 1.00 87.19 84 VAL A CA 1
ATOM 678 C C . VAL A 1 84 ? 8.025 3.854 -21.232 1.00 87.19 84 VAL A C 1
ATOM 680 O O . VAL A 1 84 ? 7.326 3.598 -22.213 1.00 87.19 84 VAL A O 1
ATOM 683 N N . ASN A 1 85 ? 8.513 5.077 -21.028 1.00 81.62 85 ASN A N 1
ATOM 684 C CA . ASN A 1 85 ? 8.249 6.169 -21.975 1.00 81.62 85 ASN A CA 1
ATOM 685 C C . ASN A 1 85 ? 9.241 6.237 -23.146 1.00 81.62 85 ASN A C 1
ATOM 687 O O . ASN A 1 85 ? 8.816 6.477 -24.274 1.00 81.62 85 ASN A O 1
ATOM 691 N N . GLU A 1 86 ? 10.521 5.962 -22.920 1.00 84.31 86 GLU A N 1
ATOM 692 C CA . GLU A 1 86 ? 11.567 5.869 -23.947 1.00 84.31 86 GLU A CA 1
ATOM 693 C C . GLU A 1 86 ? 12.451 4.644 -23.715 1.00 84.31 86 GLU A C 1
ATOM 695 O O . GLU A 1 86 ? 12.511 4.126 -22.605 1.00 84.31 86 GLU A O 1
ATOM 700 N N . ASP A 1 87 ? 13.124 4.151 -24.752 1.00 89.38 87 ASP A N 1
ATOM 701 C CA . ASP A 1 87 ? 13.927 2.934 -24.642 1.00 89.38 87 ASP A CA 1
ATOM 702 C C . ASP A 1 87 ? 15.126 3.142 -23.694 1.00 89.38 87 ASP A C 1
ATOM 704 O O . ASP A 1 87 ? 16.007 3.956 -23.976 1.00 89.38 87 ASP A O 1
ATOM 708 N N . HIS A 1 88 ? 15.192 2.388 -22.594 1.00 89.81 88 HIS A N 1
ATOM 709 C CA . HIS A 1 88 ? 16.278 2.478 -21.613 1.00 89.81 88 HIS A CA 1
ATOM 710 C C . HIS A 1 88 ? 16.386 1.220 -20.740 1.00 89.81 88 HIS A C 1
ATOM 712 O O . HIS A 1 88 ? 15.586 0.288 -20.833 1.00 89.81 88 HIS A O 1
ATOM 718 N N . ASP A 1 89 ? 17.405 1.208 -19.886 1.00 91.81 89 ASP A N 1
ATOM 719 C CA . ASP A 1 89 ? 17.643 0.171 -18.889 1.00 91.81 89 ASP A CA 1
ATOM 720 C C . AS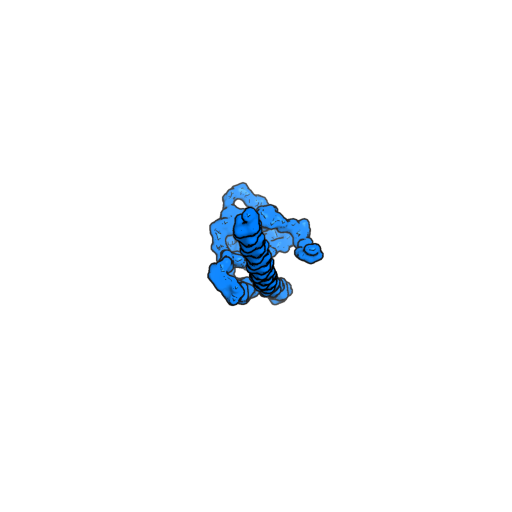P A 1 89 ? 16.740 0.367 -17.661 1.00 91.81 89 ASP A C 1
ATOM 722 O O . ASP A 1 89 ? 16.807 1.388 -16.979 1.00 91.81 89 ASP A O 1
ATOM 726 N N . VAL A 1 90 ? 15.901 -0.630 -17.376 1.00 91.00 90 VAL A N 1
ATOM 727 C CA . VAL A 1 90 ? 14.905 -0.614 -16.296 1.00 91.00 90 VAL A CA 1
ATOM 728 C C . VAL A 1 90 ? 15.285 -1.601 -15.199 1.00 91.00 90 VAL A C 1
ATOM 730 O O . VAL A 1 90 ? 15.613 -2.755 -15.475 1.00 91.00 90 VAL A O 1
ATOM 733 N N . ARG A 1 91 ? 15.142 -1.198 -13.934 1.00 92.00 91 ARG A N 1
ATOM 734 C CA . ARG A 1 91 ? 15.399 -2.071 -12.780 1.00 92.00 91 ARG A CA 1
ATOM 735 C C . ARG A 1 91 ? 14.419 -3.246 -12.740 1.00 92.00 91 ARG A C 1
ATOM 737 O O . ARG A 1 91 ? 13.200 -3.057 -12.685 1.00 92.00 91 ARG A O 1
ATOM 744 N N . SER A 1 92 ? 14.941 -4.470 -12.676 1.00 92.00 92 SER A N 1
ATOM 745 C CA . SER A 1 92 ? 14.139 -5.704 -12.650 1.00 92.00 92 SER A CA 1
ATOM 746 C C . SER A 1 92 ? 13.513 -6.000 -11.274 1.00 92.00 92 SER A C 1
ATOM 748 O O . SER A 1 92 ? 13.866 -6.955 -10.583 1.00 92.00 92 SER A O 1
ATOM 750 N N . ILE A 1 93 ? 12.525 -5.202 -10.865 1.00 92.94 93 ILE A N 1
ATOM 751 C CA . ILE A 1 93 ? 11.913 -5.290 -9.525 1.00 92.94 93 ILE A CA 1
ATOM 752 C C . ILE A 1 93 ? 10.651 -6.164 -9.424 1.00 92.94 93 ILE A C 1
ATOM 754 O O . ILE A 1 93 ? 9.997 -6.166 -8.377 1.00 92.94 93 ILE A O 1
ATOM 758 N N . SER A 1 94 ? 10.285 -6.924 -10.462 1.00 91.94 94 SER A N 1
ATOM 759 C CA . SER A 1 94 ? 9.034 -7.703 -10.463 1.00 91.94 94 SER A CA 1
ATOM 760 C C . SER A 1 94 ? 8.932 -8.697 -9.301 1.00 91.94 94 SER A C 1
ATOM 762 O O . SER A 1 94 ? 7.877 -8.808 -8.675 1.00 91.94 94 SER A O 1
ATOM 764 N N . THR A 1 95 ? 10.038 -9.352 -8.938 1.00 91.75 95 THR A N 1
ATOM 765 C CA . THR A 1 95 ? 10.113 -10.251 -7.774 1.00 91.75 95 THR A CA 1
ATOM 766 C C . THR A 1 95 ? 9.755 -9.536 -6.471 1.00 91.75 95 THR A C 1
ATOM 768 O O . THR A 1 95 ? 8.981 -10.061 -5.674 1.00 91.75 95 THR A O 1
ATOM 771 N N . ALA A 1 96 ? 10.270 -8.321 -6.270 1.00 93.00 96 ALA A N 1
ATOM 772 C CA . ALA A 1 96 ? 10.010 -7.539 -5.064 1.00 93.00 96 ALA A CA 1
ATOM 773 C C . ALA A 1 96 ? 8.537 -7.127 -4.969 1.00 93.00 96 ALA A C 1
ATOM 775 O O . ALA A 1 96 ? 7.926 -7.254 -3.912 1.00 93.00 96 ALA A O 1
ATOM 776 N N . ILE A 1 97 ? 7.946 -6.684 -6.085 1.00 95.50 97 ILE A N 1
ATOM 777 C CA . ILE A 1 97 ? 6.530 -6.295 -6.133 1.00 95.50 97 ILE A CA 1
ATOM 778 C C . ILE A 1 97 ? 5.629 -7.502 -5.855 1.00 95.50 97 ILE A C 1
ATOM 780 O O . ILE A 1 97 ? 4.655 -7.378 -5.116 1.00 95.50 97 ILE A O 1
ATOM 784 N N . ASN A 1 98 ? 5.963 -8.672 -6.404 1.00 94.75 98 ASN A N 1
ATOM 785 C CA . ASN A 1 98 ? 5.226 -9.909 -6.156 1.00 94.75 98 ASN A CA 1
ATOM 786 C C . ASN A 1 98 ? 5.256 -10.315 -4.673 1.00 94.75 98 ASN A C 1
ATOM 788 O O . ASN A 1 98 ? 4.213 -10.672 -4.124 1.00 94.75 98 ASN A O 1
ATOM 792 N N . GLU A 1 99 ? 6.415 -10.221 -4.015 1.00 94.56 99 GLU A N 1
ATOM 793 C CA . GLU A 1 99 ? 6.533 -10.559 -2.592 1.00 94.56 99 GLU A CA 1
ATOM 794 C C . GLU A 1 99 ? 5.835 -9.524 -1.696 1.00 94.56 99 GLU A C 1
ATOM 796 O O . GLU A 1 99 ? 5.123 -9.894 -0.763 1.00 94.56 99 GLU A O 1
ATOM 801 N N . VAL A 1 100 ? 5.953 -8.229 -2.009 1.00 95.31 100 VAL A N 1
ATOM 802 C CA . VAL A 1 100 ? 5.217 -7.172 -1.296 1.00 95.31 100 VAL A CA 1
ATOM 803 C C . VAL A 1 100 ? 3.711 -7.345 -1.447 1.00 95.31 100 VAL A C 1
ATOM 805 O O . VAL A 1 100 ? 2.996 -7.234 -0.454 1.00 95.31 100 VAL A O 1
ATOM 808 N N . GLU A 1 101 ? 3.211 -7.661 -2.643 1.00 95.06 101 GLU A N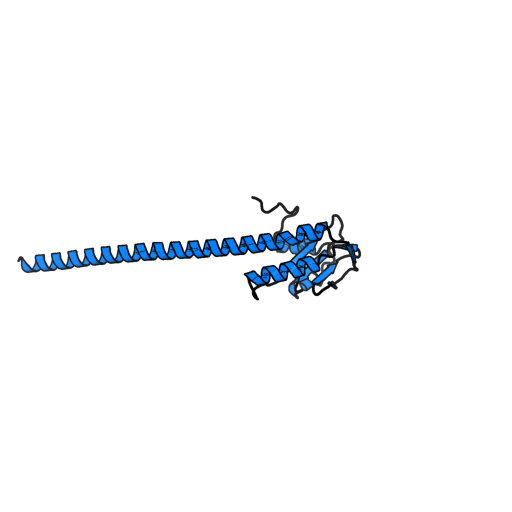 1
ATOM 809 C CA . GLU A 1 101 ? 1.784 -7.926 -2.844 1.00 95.06 101 GLU A CA 1
ATOM 810 C C . GLU A 1 101 ? 1.303 -9.069 -1.956 1.00 95.06 101 GLU A C 1
ATOM 812 O O . GLU A 1 101 ? 0.315 -8.919 -1.237 1.00 95.06 101 GLU A O 1
ATOM 817 N N . LYS A 1 102 ? 2.020 -10.194 -1.977 1.00 94.62 102 LYS A N 1
ATOM 818 C CA . LYS A 1 102 ? 1.703 -11.360 -1.157 1.00 94.62 102 LYS A CA 1
ATOM 819 C C . LYS A 1 102 ? 1.644 -10.990 0.327 1.00 94.62 102 LYS A C 1
ATOM 821 O O . LYS A 1 102 ? 0.640 -11.271 0.975 1.00 94.62 102 LYS A O 1
ATOM 826 N N . ASN A 1 103 ? 2.659 -10.291 0.833 1.00 94.38 103 ASN A N 1
ATOM 827 C CA . ASN A 1 103 ? 2.737 -9.897 2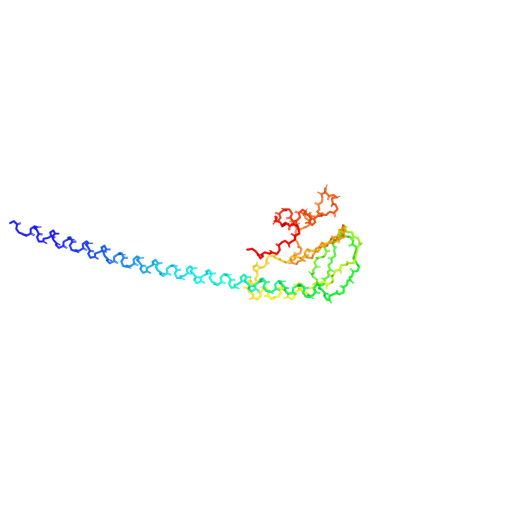.240 1.00 94.38 103 ASN A CA 1
ATOM 828 C C . ASN A 1 103 ? 1.645 -8.883 2.630 1.00 94.38 103 ASN A C 1
ATOM 830 O O . ASN A 1 103 ? 1.080 -8.967 3.718 1.00 94.38 103 ASN A O 1
ATOM 834 N N . ILE A 1 104 ? 1.285 -7.944 1.747 1.00 94.25 104 ILE A N 1
ATOM 835 C CA . ILE A 1 104 ? 0.173 -7.011 1.994 1.00 94.25 104 ILE A CA 1
ATOM 836 C C . ILE A 1 104 ? -1.169 -7.752 2.009 1.00 94.25 104 ILE A C 1
ATOM 838 O O . ILE A 1 104 ? -2.015 -7.476 2.866 1.00 94.25 104 ILE A O 1
ATOM 842 N N . ARG A 1 105 ? -1.373 -8.720 1.108 1.00 93.56 105 ARG A N 1
ATOM 843 C CA . ARG A 1 105 ? -2.597 -9.537 1.071 1.00 93.56 105 ARG A CA 1
ATOM 844 C C . ARG A 1 105 ? -2.792 -10.370 2.337 1.00 93.56 105 ARG A C 1
ATOM 846 O O . ARG A 1 105 ? -3.930 -10.643 2.695 1.00 93.56 105 ARG A O 1
ATOM 853 N N . GLU A 1 106 ? -1.742 -10.698 3.083 1.00 92.94 106 GLU A N 1
ATOM 854 C CA . GLU A 1 106 ? -1.895 -11.328 4.404 1.00 92.94 106 GLU A CA 1
ATOM 855 C C . GLU A 1 106 ? -2.528 -10.386 5.454 1.00 92.94 106 GLU A C 1
ATOM 857 O O . GLU A 1 106 ? -3.095 -10.855 6.441 1.00 92.94 106 GLU A O 1
ATOM 862 N N . ILE A 1 107 ? -2.487 -9.062 5.240 1.00 90.50 107 ILE A N 1
ATOM 863 C CA . ILE A 1 107 ? -3.018 -8.041 6.165 1.00 90.50 107 ILE A CA 1
ATOM 864 C C . ILE A 1 107 ? -4.416 -7.549 5.762 1.00 90.50 107 ILE A C 1
ATOM 866 O O . ILE A 1 107 ? -5.262 -7.312 6.642 1.00 90.50 107 ILE A O 1
ATOM 870 N N . ILE A 1 108 ? -4.628 -7.326 4.459 1.00 87.75 108 ILE A N 1
ATOM 871 C CA . ILE A 1 108 ? -5.846 -6.709 3.892 1.00 87.75 108 ILE A CA 1
ATOM 872 C C . ILE A 1 108 ? -6.582 -7.597 2.878 1.00 87.75 108 ILE A C 1
ATOM 874 O O . ILE A 1 108 ? -7.584 -7.170 2.315 1.00 87.75 108 ILE A O 1
ATOM 878 N N . TYR A 1 109 ? -6.122 -8.831 2.662 1.00 88.25 109 TYR A N 1
ATOM 879 C CA . TYR A 1 109 ? -6.778 -9.829 1.814 1.00 88.25 109 TYR A CA 1
ATOM 880 C C . TYR A 1 109 ? -7.092 -9.306 0.401 1.00 88.25 109 TYR A C 1
ATOM 882 O O . TYR A 1 109 ? -6.185 -8.931 -0.349 1.00 88.25 109 TYR A O 1
ATOM 890 N N . ASP A 1 110 ? -8.371 -9.293 0.032 1.00 88.81 110 ASP A N 1
ATOM 891 C CA . ASP A 1 110 ? -8.842 -8.946 -1.307 1.00 88.81 110 ASP A CA 1
ATOM 892 C C . ASP A 1 110 ? -9.076 -7.440 -1.494 1.00 88.81 110 ASP A C 1
ATOM 894 O O . ASP A 1 110 ? -9.309 -6.997 -2.618 1.00 88.81 110 ASP A O 1
ATOM 898 N N . ASP A 1 111 ? -8.930 -6.638 -0.433 1.00 89.06 111 ASP A N 1
ATOM 899 C CA . ASP A 1 111 ? -9.142 -5.184 -0.477 1.00 89.06 111 ASP A CA 1
ATOM 900 C C . ASP A 1 111 ? -7.958 -4.419 -1.104 1.00 89.06 111 ASP A C 1
ATOM 902 O O . ASP A 1 111 ? -7.994 -3.193 -1.243 1.00 89.06 111 ASP A O 1
ATOM 906 N N . LEU A 1 112 ? -6.890 -5.118 -1.509 1.00 91.06 112 LEU A N 1
ATOM 907 C CA . LEU A 1 112 ? -5.752 -4.502 -2.188 1.00 91.06 112 LEU A CA 1
ATOM 908 C C . LEU A 1 112 ? -6.146 -4.009 -3.589 1.00 91.06 112 LEU A C 1
ATOM 910 O O . LEU A 1 112 ? -6.315 -4.794 -4.525 1.00 91.06 112 LEU A O 1
ATOM 914 N N . TRP A 1 113 ? -6.202 -2.686 -3.753 1.00 91.50 113 TRP A N 1
ATOM 915 C CA . TRP A 1 113 ? -6.477 -2.057 -5.046 1.00 91.50 113 TRP A CA 1
ATOM 916 C C . TRP A 1 113 ? -5.346 -2.260 -6.067 1.00 91.50 113 TRP A C 1
ATOM 918 O O . TRP A 1 113 ? -5.615 -2.554 -7.237 1.00 91.50 113 TRP A O 1
ATOM 928 N N . GLY A 1 114 ? -4.090 -2.133 -5.637 1.00 91.38 114 GLY A N 1
ATOM 929 C CA . GLY A 1 114 ? -2.913 -2.383 -6.462 1.00 91.38 114 GLY A CA 1
ATOM 930 C C . GLY A 1 114 ? -1.631 -1.823 -5.854 1.00 91.38 114 GLY A C 1
ATOM 931 O O . GLY A 1 114 ? -1.665 -1.105 -4.857 1.00 91.38 114 GLY A O 1
ATOM 932 N N . ILE A 1 115 ? -0.505 -2.165 -6.470 1.00 92.94 115 ILE A N 1
ATOM 933 C CA . ILE A 1 115 ? 0.823 -1.637 -6.156 1.00 92.94 115 ILE A CA 1
ATOM 934 C C . ILE A 1 115 ? 1.353 -0.939 -7.402 1.00 92.94 115 ILE A C 1
ATOM 936 O O . ILE A 1 115 ? 1.338 -1.518 -8.491 1.00 92.94 115 ILE A O 1
ATOM 940 N N . ALA A 1 116 ? 1.835 0.288 -7.220 1.00 90.31 116 ALA A N 1
ATOM 941 C CA . ALA A 1 116 ? 2.543 1.049 -8.234 1.00 90.31 116 ALA A CA 1
ATOM 942 C C . ALA A 1 116 ? 3.933 1.424 -7.708 1.00 90.31 116 ALA A C 1
ATOM 944 O O . ALA A 1 116 ? 4.055 1.943 -6.599 1.00 90.31 116 ALA A O 1
ATOM 945 N N . VAL A 1 117 ? 4.976 1.166 -8.498 1.00 90.31 117 VAL A N 1
ATOM 946 C CA . VAL A 1 117 ? 6.342 1.629 -8.214 1.00 90.31 117 VAL A CA 1
ATOM 947 C C . VAL A 1 117 ? 6.786 2.531 -9.345 1.00 90.31 117 VAL A C 1
ATOM 949 O O . VAL A 1 117 ? 6.907 2.085 -10.482 1.00 90.31 117 VAL A O 1
ATOM 952 N N . ILE A 1 118 ? 7.025 3.793 -9.016 1.00 86.31 118 ILE A N 1
ATOM 953 C CA . ILE A 1 118 ? 7.380 4.849 -9.957 1.00 86.31 118 ILE A CA 1
ATOM 954 C C . ILE A 1 118 ? 8.891 5.068 -9.872 1.00 86.31 118 ILE A C 1
ATOM 956 O O . ILE A 1 118 ? 9.423 5.363 -8.803 1.00 86.31 118 ILE A O 1
ATOM 960 N N . GLN A 1 119 ? 9.572 4.904 -10.998 1.00 82.19 119 GLN A N 1
ATOM 961 C CA . GLN A 1 119 ? 11.004 5.103 -11.160 1.00 82.19 119 GLN A CA 1
ATOM 962 C C . GLN A 1 119 ? 11.221 6.342 -12.012 1.00 82.19 119 GLN A C 1
ATOM 964 O O . GLN A 1 119 ? 10.858 6.388 -13.188 1.00 82.19 119 GLN A O 1
ATOM 969 N N . ARG A 1 120 ? 11.813 7.356 -11.391 1.00 77.81 120 ARG A N 1
ATOM 970 C CA . ARG A 1 120 ? 12.188 8.585 -12.067 1.00 77.81 120 ARG A CA 1
ATOM 971 C C . ARG A 1 120 ? 13.697 8.621 -12.247 1.00 77.81 120 ARG A C 1
ATOM 973 O O . ARG A 1 120 ? 14.432 8.375 -11.291 1.00 77.81 120 ARG A O 1
ATOM 980 N N . THR A 1 121 ? 14.137 8.960 -13.447 1.00 72.44 121 THR A N 1
ATOM 981 C CA . THR A 1 121 ? 15.547 9.205 -13.760 1.00 72.44 121 THR A CA 1
ATOM 982 C C . THR A 1 121 ? 15.843 10.700 -13.813 1.00 72.44 121 THR A C 1
ATOM 984 O O . THR A 1 121 ? 14.932 11.526 -13.861 1.00 72.44 121 THR A O 1
ATOM 987 N N . ASP A 1 122 ? 17.127 11.061 -13.835 1.00 70.00 122 ASP A N 1
ATOM 988 C CA . ASP A 1 122 ? 17.561 12.440 -14.104 1.00 70.00 122 ASP A CA 1
ATOM 989 C C . ASP A 1 122 ? 17.304 12.864 -15.565 1.00 70.00 122 ASP A C 1
ATOM 991 O O . ASP A 1 122 ? 17.418 14.042 -15.903 1.00 70.00 122 ASP A O 1
ATOM 995 N N . THR A 1 123 ? 16.959 11.910 -16.433 1.00 71.25 123 THR A N 1
ATOM 996 C CA . THR A 1 123 ? 16.548 12.123 -17.822 1.00 71.25 123 THR A CA 1
ATOM 997 C C . THR A 1 123 ? 15.040 11.921 -17.984 1.00 71.25 123 THR A C 1
ATOM 999 O O . THR A 1 123 ? 14.302 11.685 -17.024 1.00 71.25 123 THR A O 1
ATOM 1002 N N . THR A 1 124 ? 14.578 11.967 -19.229 1.00 72.38 124 THR A N 1
ATOM 1003 C CA . THR A 1 124 ? 13.227 11.581 -19.630 1.00 72.38 124 THR A CA 1
ATOM 1004 C C . THR A 1 124 ? 13.008 10.068 -19.603 1.00 72.38 124 THR A C 1
ATOM 1006 O O . THR A 1 124 ? 11.934 9.645 -19.981 1.00 72.38 124 THR A O 1
ATOM 1009 N N . ALA A 1 125 ? 13.940 9.239 -19.124 1.00 77.81 125 ALA A N 1
ATOM 1010 C CA . ALA A 1 125 ? 13.853 7.776 -19.144 1.00 77.81 125 ALA A CA 1
ATOM 1011 C C . ALA A 1 125 ? 13.080 7.214 -17.938 1.00 77.81 125 ALA A C 1
ATOM 1013 O O . ALA A 1 125 ? 13.616 6.558 -17.051 1.00 77.81 125 ALA A O 1
ATOM 1014 N N . ASN A 1 126 ? 11.790 7.515 -17.873 1.00 83.75 126 ASN A N 1
ATOM 1015 C CA . ASN A 1 126 ? 10.951 7.274 -16.708 1.00 83.75 126 ASN A CA 1
ATOM 1016 C C . ASN A 1 126 ? 10.122 5.992 -16.862 1.00 83.75 126 ASN A C 1
ATOM 1018 O O . ASN A 1 126 ? 9.522 5.728 -17.909 1.00 83.75 126 ASN A O 1
ATOM 1022 N N . THR A 1 127 ? 10.035 5.215 -15.783 1.00 87.81 127 THR A N 1
ATOM 1023 C CA . THR A 1 127 ? 9.343 3.921 -15.771 1.00 87.81 127 THR A CA 1
ATOM 1024 C C . THR A 1 127 ? 8.370 3.827 -14.608 1.00 87.81 127 THR A C 1
ATOM 1026 O O . THR A 1 127 ? 8.655 4.310 -13.516 1.00 87.81 127 THR A O 1
ATOM 1029 N N . ALA A 1 128 ? 7.238 3.141 -14.776 1.00 89.06 128 ALA A N 1
ATOM 1030 C CA . ALA A 1 128 ? 6.524 2.630 -13.611 1.00 89.06 128 ALA A CA 1
ATOM 1031 C C . ALA A 1 128 ? 6.010 1.203 -13.776 1.00 89.06 128 ALA A C 1
ATOM 1033 O O . ALA A 1 128 ? 5.642 0.749 -14.860 1.00 89.06 128 ALA A O 1
ATOM 1034 N N . HIS A 1 129 ? 5.982 0.509 -12.647 1.00 92.69 129 HIS A N 1
ATOM 1035 C CA . HIS A 1 129 ? 5.581 -0.879 -12.513 1.00 92.69 129 HIS A CA 1
ATOM 1036 C C . HIS A 1 129 ? 4.221 -0.944 -11.825 1.00 92.69 129 HIS A C 1
ATOM 1038 O O . HIS A 1 129 ? 4.060 -0.359 -10.756 1.00 92.69 129 HIS A O 1
ATOM 1044 N N . PHE A 1 130 ? 3.269 -1.682 -12.393 1.00 92.38 130 PHE A N 1
ATOM 1045 C CA . PHE A 1 130 ? 1.906 -1.797 -11.876 1.00 92.38 130 PHE A CA 1
ATOM 1046 C C . PHE A 1 130 ? 1.494 -3.245 -11.657 1.00 92.38 130 PHE A C 1
ATOM 1048 O O . PHE A 1 130 ? 1.694 -4.109 -12.518 1.00 92.38 130 PHE A O 1
ATOM 1055 N N . LYS A 1 131 ? 0.816 -3.479 -10.531 1.00 93.94 131 LYS A N 1
ATOM 1056 C CA . LYS A 1 131 ? 0.155 -4.745 -10.226 1.00 93.94 131 LYS A CA 1
ATOM 1057 C C . LYS A 1 131 ? -1.182 -4.536 -9.495 1.00 93.94 131 LYS A C 1
ATOM 1059 O O . LYS A 1 131 ? -1.160 -4.202 -8.313 1.00 93.94 131 LYS A O 1
ATOM 1064 N N . PRO A 1 132 ? -2.342 -4.766 -10.135 1.00 93.62 132 PRO A N 1
ATOM 1065 C CA . PRO A 1 132 ? -2.535 -4.920 -11.577 1.00 93.62 132 PRO A CA 1
ATOM 1066 C C . PRO A 1 132 ? -2.428 -3.573 -12.311 1.00 93.62 132 PRO A C 1
ATOM 1068 O O . PRO A 1 132 ? -2.664 -2.510 -11.735 1.00 93.62 132 PRO A O 1
ATOM 1071 N N . LEU A 1 133 ? -2.153 -3.617 -13.616 1.00 90.44 133 LEU A N 1
ATOM 1072 C CA . LEU A 1 133 ? -2.427 -2.478 -14.492 1.00 90.44 133 LEU A CA 1
ATOM 1073 C C . LEU A 1 133 ? -3.943 -2.302 -14.641 1.00 90.44 133 LEU A C 1
ATOM 1075 O O . LEU A 1 133 ? -4.678 -3.282 -14.747 1.00 90.44 133 LEU A O 1
ATOM 1079 N N . ARG A 1 134 ? -4.411 -1.055 -14.647 1.00 89.50 134 ARG A N 1
ATOM 1080 C CA . ARG A 1 134 ? -5.833 -0.692 -14.718 1.00 89.50 134 ARG A CA 1
ATOM 1081 C C . ARG A 1 134 ? -6.012 0.372 -15.793 1.00 89.50 134 ARG A C 1
ATOM 1083 O O . ARG A 1 134 ? -5.057 1.085 -16.085 1.00 89.50 134 ARG A O 1
ATOM 1090 N N . GLU A 1 135 ? -7.228 0.505 -16.318 1.00 86.69 135 GLU A N 1
ATOM 1091 C CA . GLU A 1 135 ? -7.558 1.505 -17.345 1.00 86.69 135 GLU A CA 1
ATOM 1092 C C . GLU A 1 135 ? -7.165 2.916 -16.911 1.00 86.69 135 GLU A C 1
ATOM 1094 O O . GLU A 1 135 ? -6.475 3.582 -17.661 1.00 86.69 135 GLU A O 1
ATOM 1099 N N . VAL A 1 136 ? -7.418 3.306 -15.654 1.00 80.00 136 VAL A N 1
ATOM 1100 C CA . VAL A 1 136 ? -6.989 4.618 -15.130 1.00 80.00 136 VAL A CA 1
ATOM 1101 C C . VAL A 1 136 ? -5.483 4.877 -15.289 1.00 80.00 136 VAL A C 1
ATOM 1103 O O . VAL A 1 136 ? -5.084 5.991 -15.605 1.00 80.00 136 VAL A O 1
ATOM 1106 N N . HIS A 1 137 ? -4.634 3.856 -15.129 1.00 81.94 137 HIS A N 1
ATOM 1107 C CA . HIS A 1 137 ? -3.189 3.992 -15.332 1.00 81.94 137 HIS A CA 1
ATOM 1108 C C . HIS A 1 137 ? -2.846 4.170 -16.816 1.00 81.94 137 HIS A C 1
ATOM 1110 O O . HIS A 1 137 ? -1.948 4.934 -17.158 1.00 81.94 137 HIS A O 1
ATOM 1116 N N . ILE A 1 138 ? -3.564 3.464 -17.693 1.00 79.94 138 ILE A N 1
ATOM 1117 C CA . ILE A 1 138 ? -3.396 3.555 -19.145 1.00 79.94 138 ILE A CA 1
ATOM 1118 C C . ILE A 1 138 ? -3.908 4.906 -19.644 1.00 79.94 138 ILE A C 1
ATOM 1120 O O . ILE A 1 138 ? -3.238 5.524 -20.455 1.00 79.94 138 ILE A O 1
ATOM 1124 N N . ASP A 1 139 ? -5.034 5.399 -19.137 1.00 75.88 139 ASP A N 1
ATOM 1125 C CA . ASP A 1 139 ? -5.637 6.682 -19.500 1.00 75.88 139 ASP A CA 1
ATOM 1126 C C . ASP A 1 139 ? -4.750 7.858 -19.089 1.00 75.88 139 ASP A C 1
ATOM 1128 O O . ASP A 1 139 ? -4.556 8.783 -19.871 1.00 75.88 139 ASP A O 1
ATOM 1132 N N . LEU A 1 140 ? -4.100 7.782 -17.921 1.00 64.56 140 LEU A N 1
ATOM 1133 C CA . LEU A 1 140 ? -3.056 8.741 -17.525 1.00 64.56 140 LEU A CA 1
ATOM 1134 C C . LEU A 1 140 ? -1.876 8.775 -18.518 1.00 64.56 140 LEU A C 1
ATOM 1136 O O . LEU A 1 140 ? -1.167 9.786 -18.619 1.00 64.56 140 LEU A O 1
ATOM 1140 N N . ASN A 1 141 ? -1.682 7.682 -19.262 1.00 63.31 141 ASN A N 1
ATOM 1141 C CA . ASN A 1 141 ? -0.648 7.514 -20.278 1.00 63.31 141 ASN A CA 1
ATOM 1142 C C . ASN A 1 141 ? -1.165 7.682 -21.727 1.00 63.31 141 ASN A C 1
ATOM 1144 O O . ASN A 1 141 ? -0.364 7.841 -22.646 1.00 63.31 141 ASN A O 1
ATOM 1148 N N . SER A 1 142 ? -2.480 7.649 -21.972 1.00 59.50 142 SER A N 1
ATOM 1149 C CA . SER A 1 142 ? -3.047 7.544 -23.318 1.00 59.50 142 SER A CA 1
ATOM 1150 C C . SER A 1 142 ? -3.830 8.794 -23.722 1.00 59.50 142 SER A C 1
ATOM 1152 O O . SER A 1 142 ? -4.742 9.245 -23.043 1.00 59.50 142 SER A O 1
ATOM 1154 N N . GLN A 1 143 ? -3.478 9.288 -24.914 1.00 50.47 143 GLN A N 1
ATOM 1155 C CA . GLN A 1 143 ? -4.208 10.252 -25.747 1.00 50.47 143 GLN A CA 1
ATOM 1156 C C . GLN A 1 143 ? -4.038 11.745 -25.403 1.00 50.47 143 GLN A C 1
ATOM 1158 O O . GLN A 1 143 ? -4.865 12.366 -24.747 1.00 50.47 143 GLN A O 1
ATOM 1163 N N . GLY A 1 144 ? -3.006 12.362 -25.993 1.00 47.28 144 GLY A N 1
ATOM 1164 C CA . GLY A 1 144 ? -3.035 13.794 -26.336 1.00 47.28 144 GLY A CA 1
ATOM 1165 C C . GLY A 1 144 ? -1.910 14.658 -25.774 1.00 47.28 144 GLY A C 1
ATOM 1166 O O . GLY A 1 144 ? -1.733 15.779 -26.240 1.00 47.28 144 GLY A O 1
ATOM 1167 N N . LEU A 1 145 ? -1.121 14.139 -24.836 1.00 46.56 145 LEU A N 1
ATOM 1168 C CA . LEU A 1 145 ? 0.002 14.843 -24.221 1.00 46.56 145 LEU A CA 1
ATOM 1169 C C . LEU A 1 145 ? 1.260 13.994 -24.394 1.00 46.56 145 LEU A C 1
ATOM 1171 O O . LEU A 1 145 ? 1.638 13.240 -23.497 1.00 46.56 145 LEU A O 1
ATOM 1175 N N . HIS A 1 146 ? 1.907 14.116 -25.556 1.00 47.03 146 HIS A N 1
ATOM 1176 C CA . HIS A 1 146 ? 3.315 13.742 -25.740 1.00 47.03 146 HIS A CA 1
ATOM 1177 C C . HIS A 1 146 ? 4.231 14.675 -24.923 1.00 47.03 146 HIS A C 1
ATOM 1179 O O . HIS A 1 146 ? 5.210 15.195 -25.443 1.00 47.03 146 HIS A O 1
ATOM 1185 N N . ASP A 1 147 ? 3.890 14.931 -23.663 1.00 51.34 147 ASP A N 1
ATOM 1186 C CA . ASP A 1 147 ? 4.824 15.522 -22.723 1.00 51.34 147 ASP A CA 1
ATOM 1187 C C . ASP A 1 147 ? 5.717 14.395 -22.224 1.00 51.34 147 ASP A C 1
ATOM 1189 O O . ASP A 1 147 ? 5.240 13.310 -21.877 1.00 51.34 147 ASP A O 1
ATOM 1193 N N . GLU A 1 148 ? 7.017 14.664 -22.220 1.00 55.69 148 GLU A N 1
ATOM 1194 C CA . GLU A 1 148 ? 8.112 13.720 -21.983 1.00 55.69 148 GLU A CA 1
ATOM 1195 C C . GLU A 1 148 ? 8.024 12.991 -20.623 1.00 55.69 148 GLU A C 1
ATOM 1197 O O . GLU A 1 148 ? 8.786 12.058 -20.366 1.00 55.69 148 GLU A O 1
ATOM 1202 N N . ASN A 1 149 ? 7.076 13.353 -19.747 1.00 63.12 149 ASN A N 1
ATOM 1203 C CA . ASN A 1 149 ? 7.035 12.868 -18.377 1.00 63.12 149 ASN A CA 1
ATOM 1204 C C . ASN A 1 149 ? 5.616 12.642 -17.805 1.00 63.12 149 ASN A C 1
ATOM 1206 O O . ASN A 1 149 ? 5.155 13.352 -16.919 1.00 63.12 149 ASN A O 1
ATOM 1210 N N . TRP A 1 150 ? 4.903 11.604 -18.254 1.00 68.69 150 TRP A N 1
ATOM 1211 C CA . TRP A 1 150 ? 3.616 11.177 -17.662 1.00 68.69 150 TRP A CA 1
ATOM 1212 C C . TRP A 1 150 ? 3.684 10.896 -16.147 1.00 68.69 150 TRP A C 1
ATOM 1214 O O . TRP A 1 150 ? 2.676 11.034 -15.453 1.00 68.69 150 TRP A O 1
ATOM 1224 N N . ILE A 1 151 ? 4.866 10.545 -15.625 1.00 71.31 151 ILE A N 1
ATOM 1225 C CA . ILE A 1 151 ? 5.106 10.393 -14.188 1.00 71.31 151 ILE A CA 1
ATOM 1226 C C . ILE A 1 151 ? 4.902 11.725 -13.456 1.00 71.31 151 ILE A C 1
ATOM 1228 O O . ILE A 1 151 ? 4.338 11.715 -12.366 1.00 71.31 151 ILE A O 1
ATOM 1232 N N . GLU A 1 152 ? 5.265 12.867 -14.049 1.00 71.94 152 GLU A N 1
ATOM 1233 C CA . GLU A 1 152 ? 4.986 14.184 -13.456 1.00 71.94 152 GLU A CA 1
ATOM 1234 C C . GLU A 1 152 ? 3.487 14.419 -13.296 1.00 71.94 152 GLU A C 1
ATOM 1236 O O . GLU A 1 152 ? 3.065 14.847 -12.230 1.00 71.94 152 GLU A O 1
ATOM 1241 N N . ARG A 1 153 ? 2.662 14.031 -14.275 1.00 71.88 153 ARG A N 1
ATOM 1242 C CA . ARG A 1 153 ? 1.197 14.137 -14.150 1.00 71.88 153 ARG A CA 1
ATOM 1243 C C . ARG A 1 153 ? 0.642 13.252 -13.041 1.00 71.88 153 ARG A C 1
ATOM 1245 O O . ARG A 1 153 ? -0.277 13.661 -12.340 1.00 71.88 153 ARG A O 1
ATOM 1252 N N . ILE A 1 154 ? 1.185 12.043 -12.873 1.00 72.44 154 ILE A N 1
ATOM 1253 C CA . ILE A 1 154 ? 0.821 11.186 -11.735 1.00 72.44 154 ILE A CA 1
ATOM 1254 C C . ILE A 1 154 ? 1.207 11.876 -10.431 1.00 72.44 154 ILE A C 1
ATOM 1256 O O . ILE A 1 154 ? 0.391 11.958 -9.524 1.00 72.44 154 ILE A O 1
ATOM 1260 N N . MET A 1 155 ? 2.420 12.417 -10.341 1.00 71.81 155 MET A N 1
ATOM 1261 C CA . MET A 1 155 ? 2.870 13.122 -9.144 1.00 71.81 155 MET A CA 1
ATOM 1262 C C . MET A 1 155 ? 2.017 14.361 -8.842 1.00 71.81 155 MET A C 1
ATOM 1264 O O . MET A 1 155 ? 1.649 1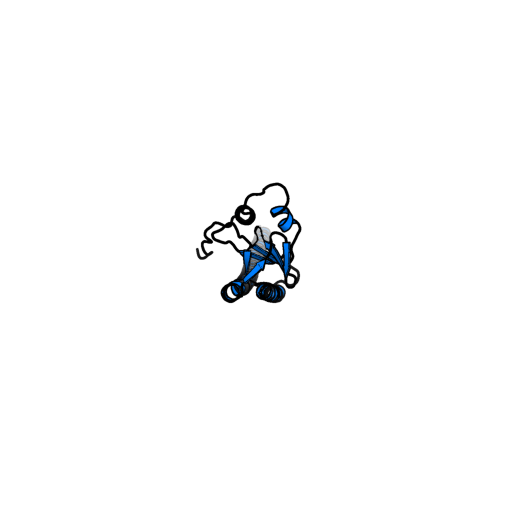4.563 -7.690 1.00 71.81 155 MET A O 1
ATOM 1268 N N . GLU A 1 156 ? 1.661 15.160 -9.846 1.00 73.69 156 GLU A N 1
ATOM 1269 C CA . GLU A 1 156 ? 0.787 16.329 -9.700 1.00 73.69 156 GLU A CA 1
ATOM 1270 C C . GLU A 1 156 ? -0.627 15.935 -9.262 1.00 73.69 156 GLU A C 1
ATOM 1272 O O . GLU A 1 156 ? -1.147 16.502 -8.299 1.00 73.69 156 GLU A O 1
ATOM 1277 N N . ASN A 1 157 ? -1.226 14.932 -9.912 1.00 71.50 157 ASN A N 1
ATOM 1278 C CA . ASN A 1 157 ? -2.558 14.433 -9.561 1.00 71.50 157 ASN A CA 1
ATOM 1279 C C . ASN A 1 157 ? -2.606 13.866 -8.137 1.00 71.50 157 ASN A C 1
ATOM 1281 O O . ASN A 1 157 ? -3.589 14.069 -7.427 1.00 71.50 157 ASN A O 1
ATOM 1285 N N . GLU A 1 158 ? -1.539 13.191 -7.712 1.00 69.19 158 GLU A N 1
ATOM 1286 C CA . GLU A 1 158 ? -1.415 12.593 -6.379 1.00 69.19 158 GLU A CA 1
ATOM 1287 C C . GLU A 1 158 ? -0.822 13.568 -5.338 1.00 69.19 158 GLU A C 1
ATOM 1289 O O . GLU A 1 158 ? -0.597 13.193 -4.186 1.00 69.19 158 GLU A O 1
ATOM 1294 N N . ASN A 1 159 ? -0.566 14.829 -5.718 1.00 71.94 159 ASN A N 1
ATOM 1295 C CA . ASN A 1 159 ? 0.046 15.867 -4.879 1.00 71.94 159 ASN A CA 1
ATOM 1296 C C . ASN A 1 159 ? 1.368 15.421 -4.205 1.00 71.94 159 ASN A C 1
ATOM 1298 O O . ASN A 1 159 ? 1.645 15.724 -3.040 1.00 71.94 159 ASN A O 1
ATOM 1302 N N . LEU A 1 160 ? 2.194 14.683 -4.950 1.00 68.81 160 LEU A N 1
ATOM 1303 C CA . LEU A 1 160 ? 3.499 14.173 -4.535 1.00 68.81 160 LEU A CA 1
ATOM 1304 C C . LEU A 1 160 ? 4.595 15.178 -4.919 1.00 68.81 160 LEU A C 1
ATOM 1306 O O . LEU A 1 160 ? 5.034 15.241 -6.064 1.00 68.81 160 LEU A O 1
ATOM 1310 N N . SER A 1 161 ? 5.058 15.976 -3.954 1.00 61.38 161 SER A N 1
ATOM 1311 C CA . SER A 1 161 ? 6.116 16.971 -4.183 1.00 61.38 161 SER A CA 1
ATOM 1312 C C . SER A 1 161 ? 7.462 16.318 -4.538 1.00 61.38 161 SER A C 1
ATOM 1314 O O . SER A 1 161 ? 7.866 15.336 -3.916 1.00 61.38 161 SER A O 1
ATOM 1316 N N . TYR A 1 162 ? 8.196 16.918 -5.483 1.00 59.38 162 TYR A N 1
ATOM 1317 C CA . TYR A 1 162 ? 9.603 16.607 -5.771 1.00 59.38 162 TYR A CA 1
ATOM 1318 C C . TYR A 1 162 ? 10.546 17.676 -5.169 1.00 59.38 162 TYR A C 1
ATOM 1320 O O . TYR A 1 162 ? 10.202 18.859 -5.221 1.00 59.38 162 TYR A O 1
ATOM 1328 N N . PRO A 1 163 ? 11.739 17.320 -4.645 1.00 60.19 163 PRO A N 1
ATOM 1329 C CA . PRO A 1 163 ? 12.193 15.958 -4.352 1.00 60.19 163 PRO A CA 1
ATOM 1330 C C . PRO A 1 163 ? 11.271 15.304 -3.325 1.00 60.19 163 PRO A C 1
ATOM 1332 O O . PRO A 1 163 ? 10.570 16.013 -2.603 1.00 60.19 163 PRO A O 1
ATOM 1335 N N . TYR A 1 164 ? 11.260 13.968 -3.287 1.00 55.06 164 TYR A N 1
ATOM 1336 C CA . TYR A 1 164 ? 10.520 13.205 -2.283 1.00 55.06 164 TYR A CA 1
ATOM 1337 C C . TYR A 1 164 ? 11.067 13.605 -0.905 1.00 55.06 164 TYR A C 1
ATOM 1339 O O . TYR A 1 164 ? 12.066 13.069 -0.428 1.00 55.06 164 TYR A O 1
ATOM 1347 N N . ASN A 1 165 ? 10.480 14.640 -0.308 1.00 53.31 165 ASN A N 1
ATOM 1348 C CA . ASN A 1 165 ? 10.773 15.031 1.053 1.00 53.31 165 ASN A CA 1
ATOM 1349 C C . ASN A 1 165 ? 10.126 13.945 1.889 1.00 53.31 165 ASN A C 1
ATOM 1351 O O . ASN A 1 165 ? 8.905 13.903 2.014 1.00 53.31 165 ASN A O 1
ATOM 1355 N N . ASP A 1 166 ? 10.974 13.026 2.338 1.00 50.28 166 ASP A N 1
ATOM 1356 C CA . ASP A 1 166 ? 10.669 11.947 3.259 1.00 50.28 166 ASP A CA 1
ATOM 1357 C C . ASP A 1 166 ? 9.561 12.392 4.229 1.00 50.28 166 ASP A C 1
ATOM 1359 O O . ASP A 1 166 ? 9.622 13.498 4.775 1.00 50.28 166 ASP A O 1
ATOM 1363 N N . PHE A 1 167 ? 8.534 11.559 4.422 1.00 47.34 167 PHE A N 1
ATOM 1364 C CA . PHE A 1 167 ? 7.359 11.834 5.268 1.00 47.34 167 PHE A CA 1
ATOM 1365 C C . PHE A 1 167 ? 7.710 12.001 6.769 1.00 47.34 167 PHE A C 1
ATOM 1367 O O . PHE A 1 167 ? 6.862 11.858 7.643 1.00 47.34 167 PHE A O 1
ATOM 1374 N N . SER A 1 168 ? 8.970 12.296 7.090 1.00 35.59 168 SER A N 1
ATOM 1375 C CA . SER A 1 168 ? 9.544 12.523 8.410 1.00 35.59 168 SER A CA 1
ATOM 1376 C C . SER A 1 168 ? 9.387 13.977 8.885 1.00 35.59 168 SER A C 1
ATOM 1378 O O . SER A 1 168 ? 10.336 14.596 9.373 1.00 35.59 168 SER A O 1
ATOM 1380 N N . LYS A 1 169 ? 8.166 14.519 8.793 1.00 35.19 169 LYS A N 1
ATOM 1381 C CA . LYS A 1 169 ? 7.742 15.665 9.612 1.00 35.19 169 LYS A CA 1
ATOM 1382 C C . LYS A 1 169 ? 6.607 15.281 10.543 1.00 35.19 169 LYS A C 1
ATOM 1384 O O . LYS A 1 169 ? 5.611 14.718 10.046 1.00 35.19 169 LYS A O 1
#

Secondary structure (DSSP, 8-state):
--HHHHHHHHHHHHHHHHHHHHHHHHHHHHHHHHHHHHHHHHHHHHHHHHHHHHHTTHHHHHHHPPEEEE-SEEEEETTEEEEESSSEEEE--HHHHHHHHHHHHHHHGGG---EEEEE--SSS--EEEEES--HHHHHTTSSS---S-HHHHHHHHTT-PSS---S--

Organism: Photobacterium leiognathi subsp. mandapamensis (NCBI:txid48408)